Protein AF-A0A1A8WFG7-F1 (afdb_monomer_lite)

Secondary structure (DSSP, 8-state):
--HHHHHHHHTTTTTHHHHHHHHHHHTT----HHHHHHHHHHHTTS-TTHHHHHHHHHHHHHHHHHHTT---HHHHHHHHHHHHHHHHHHHHTSTT----HHHHHHHHHHHGGGSSS-TTTTTTT--PPPHHHHHHHHHHHHHHHHHHHHHH-S-TT-HHHHHHHHHHHHHHHHHTTTT-

Sequence (180 aa):
MNFAEAEKYYNVLNKFQIFKSEFDKYTRDTTTGYYSYLCNEVTTLLSDENKYYENTCLDVLHYLKYMIKFDSQDDKHESCMFLNFYLNNSLNEIRNNILNATKFYANIKTKCRRSFLDMNICEKEIKDIHPFVLYAIKTIFNLYYLLHKYKSIPILDDEKHCLYAYKFVSIYENSKNACK

Structure (mmCIF, N/CA/C/O backbone):
data_AF-A0A1A8WFG7-F1
#
_entry.id   AF-A0A1A8WFG7-F1
#
loop_
_atom_site.group_PDB
_atom_site.id
_atom_site.type_symbol
_atom_site.label_atom_id
_atom_site.label_alt_id
_atom_site.label_comp_id
_atom_site.label_asym_id
_atom_site.label_entity_id
_atom_site.label_seq_id
_atom_site.pdbx_PDB_ins_code
_atom_site.Cartn_x
_atom_site.Cartn_y
_atom_site.Cartn_z
_atom_site.occupancy
_atom_site.B_iso_or_equiv
_atom_site.auth_seq_id
_atom_site.auth_comp_id
_atom_site.auth_asym_id
_atom_site.auth_atom_id
_atom_site.pdbx_PDB_model_num
ATOM 1 N N . MET A 1 1 ? -7.592 -15.593 -12.661 1.00 58.53 1 MET A N 1
ATOM 2 C CA . MET A 1 1 ? -7.129 -14.196 -12.524 1.00 58.53 1 MET A CA 1
ATOM 3 C C . MET A 1 1 ? -8.341 -13.283 -12.639 1.00 58.53 1 MET A C 1
ATOM 5 O O . MET A 1 1 ? -9.121 -13.468 -13.563 1.00 58.53 1 MET A O 1
ATOM 9 N N . ASN A 1 2 ? -8.559 -12.372 -11.684 1.00 69.25 2 ASN A N 1
ATOM 10 C CA . ASN A 1 2 ? -9.672 -11.417 -11.741 1.00 69.25 2 ASN A CA 1
ATOM 11 C C . ASN A 1 2 ? -9.287 -10.239 -12.652 1.00 69.25 2 ASN A C 1
ATOM 13 O O . ASN A 1 2 ? -8.836 -9.196 -12.182 1.00 69.25 2 ASN A O 1
ATOM 17 N N . PHE A 1 3 ? -9.380 -10.449 -13.967 1.00 75.75 3 PHE A N 1
ATOM 18 C CA . PHE A 1 3 ? -8.910 -9.493 -14.976 1.00 75.75 3 PHE A CA 1
ATOM 19 C C . PHE A 1 3 ? -9.562 -8.111 -14.834 1.00 75.75 3 PHE A C 1
ATOM 21 O O . PHE A 1 3 ? -8.864 -7.107 -14.912 1.00 75.75 3 PHE A O 1
ATOM 28 N N . ALA A 1 4 ? -10.860 -8.057 -14.523 1.00 84.25 4 ALA A N 1
ATOM 29 C CA . ALA A 1 4 ? -11.598 -6.802 -14.373 1.00 84.25 4 ALA A CA 1
ATOM 30 C C . ALA A 1 4 ? -11.131 -5.95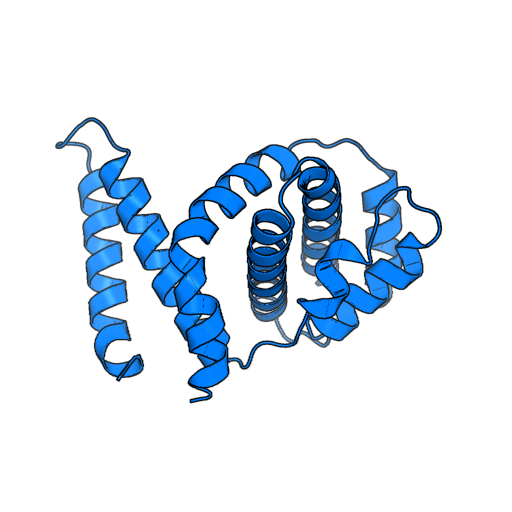6 -13.173 1.00 84.25 4 ALA A C 1
ATOM 32 O O . ALA A 1 4 ? -11.226 -4.731 -13.190 1.00 84.25 4 ALA A O 1
ATOM 33 N N . GLU A 1 5 ? -10.644 -6.591 -12.105 1.00 86.94 5 GLU A N 1
ATOM 34 C CA . GLU A 1 5 ? -10.063 -5.885 -10.960 1.00 86.94 5 GLU A CA 1
ATOM 35 C C . GLU A 1 5 ? -8.674 -5.339 -11.305 1.00 86.94 5 GLU A C 1
ATOM 37 O O . GLU A 1 5 ? -8.391 -4.177 -11.029 1.00 86.94 5 GLU A O 1
ATOM 42 N N . ALA A 1 6 ? -7.836 -6.148 -11.960 1.00 84.69 6 ALA A N 1
ATOM 43 C CA . ALA A 1 6 ? -6.494 -5.746 -12.370 1.00 84.69 6 ALA A CA 1
ATOM 44 C C . ALA A 1 6 ? -6.509 -4.597 -13.393 1.00 84.69 6 ALA A C 1
ATOM 46 O O . ALA A 1 6 ? -5.744 -3.643 -13.259 1.00 84.69 6 ALA A O 1
ATOM 47 N N . GLU A 1 7 ? -7.421 -4.647 -14.365 1.00 87.19 7 GLU A N 1
ATOM 48 C CA . GLU A 1 7 ? -7.567 -3.637 -15.418 1.00 87.19 7 GLU A CA 1
ATOM 49 C C . GLU A 1 7 ? -7.835 -2.233 -14.856 1.00 87.19 7 GLU A C 1
ATOM 51 O O . GLU A 1 7 ? -7.241 -1.259 -15.320 1.00 87.19 7 GLU A O 1
ATOM 56 N N . LYS A 1 8 ? -8.638 -2.124 -13.786 1.00 90.56 8 LYS A N 1
ATOM 57 C CA . LYS A 1 8 ? -8.872 -0.843 -13.097 1.00 90.56 8 LYS A CA 1
ATOM 58 C C . LYS A 1 8 ? -7.566 -0.205 -12.639 1.00 90.56 8 LYS A C 1
ATOM 60 O O . LYS A 1 8 ? -7.367 0.989 -12.831 1.00 90.56 8 LYS A O 1
ATOM 65 N N . TYR A 1 9 ? -6.669 -1.001 -12.063 1.00 90.94 9 TYR A N 1
ATOM 66 C CA . TYR A 1 9 ? -5.367 -0.519 -11.617 1.00 90.94 9 TYR A CA 1
ATOM 67 C C . TYR A 1 9 ? -4.434 -0.210 -12.785 1.00 90.94 9 TYR A C 1
ATOM 69 O O . TYR A 1 9 ? -3.722 0.790 -12.742 1.00 90.94 9 TYR A O 1
ATOM 77 N N . TYR A 1 10 ? -4.439 -1.023 -13.841 1.00 89.44 10 TYR A N 1
ATOM 78 C CA . TYR A 1 10 ? -3.551 -0.829 -14.991 1.00 89.44 10 TYR A CA 1
ATOM 79 C C . TYR A 1 10 ? -3.732 0.537 -15.660 1.00 89.44 10 TYR A C 1
ATOM 81 O O . TYR A 1 10 ? -2.741 1.147 -16.057 1.00 89.44 10 TYR A O 1
ATOM 89 N N . ASN A 1 11 ? -4.959 1.060 -15.678 1.00 88.50 11 ASN A N 1
ATOM 90 C CA . ASN A 1 11 ? -5.270 2.373 -16.245 1.00 88.50 11 ASN A CA 1
ATOM 91 C C . ASN A 1 11 ? -4.680 3.558 -15.460 1.00 88.50 11 ASN A C 1
ATOM 93 O O . ASN A 1 11 ? -4.534 4.641 -16.021 1.00 88.50 11 ASN A O 1
ATOM 97 N N . VAL A 1 12 ? -4.325 3.362 -14.186 1.00 90.75 12 VAL A N 1
ATOM 98 C CA . VAL A 1 12 ? -3.840 4.430 -13.288 1.00 90.75 12 VAL A CA 1
ATOM 99 C C . VAL A 1 12 ? -2.410 4.196 -12.784 1.00 90.75 12 VAL A C 1
AT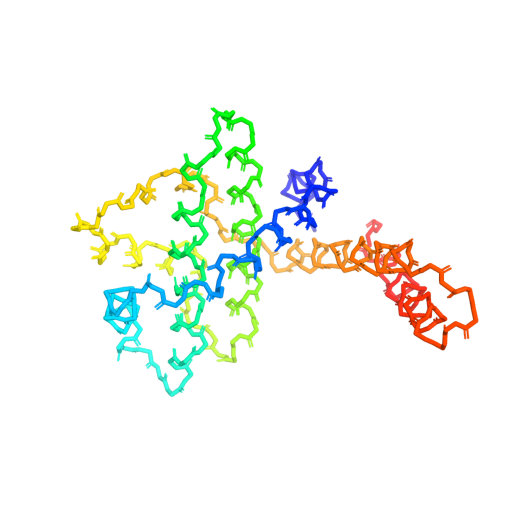OM 101 O O . VAL A 1 12 ? -1.794 5.078 -12.184 1.00 90.75 12 VAL A O 1
ATOM 104 N N . LEU A 1 13 ? -1.843 3.012 -13.038 1.00 89.38 13 LEU A N 1
ATOM 105 C CA . LEU A 1 13 ? -0.536 2.582 -12.529 1.00 89.38 13 LEU A CA 1
ATOM 106 C C . LEU A 1 13 ? 0.625 3.492 -12.948 1.00 89.38 13 LEU A C 1
ATOM 108 O O . LEU A 1 13 ? 1.592 3.643 -12.200 1.00 89.38 13 LEU A O 1
ATOM 112 N N . ASN A 1 14 ? 0.542 4.121 -14.120 1.00 85.25 14 ASN A N 1
ATOM 113 C CA . ASN A 1 14 ? 1.543 5.083 -14.583 1.00 85.25 14 ASN A CA 1
ATOM 114 C C . ASN A 1 14 ? 1.648 6.311 -13.657 1.00 85.25 14 ASN A C 1
ATOM 116 O O . ASN A 1 14 ? 2.731 6.883 -13.529 1.00 85.25 14 ASN A O 1
ATOM 120 N N . LYS A 1 15 ? 0.556 6.694 -12.982 1.00 88.62 15 LYS A N 1
ATOM 121 C CA . LYS A 1 15 ? 0.507 7.821 -12.038 1.00 88.62 15 LYS A CA 1
ATOM 122 C C . LYS A 1 15 ? 0.949 7.443 -10.625 1.00 88.62 15 LYS A C 1
ATOM 124 O O . LYS A 1 15 ? 1.354 8.315 -9.861 1.00 88.62 15 LYS A O 1
ATOM 129 N N . PHE A 1 16 ? 0.969 6.155 -10.277 1.00 90.88 16 PHE A N 1
ATOM 130 C CA . PHE A 1 16 ? 1.327 5.704 -8.925 1.00 90.88 16 PHE A CA 1
ATOM 131 C C . PHE A 1 16 ? 2.730 6.143 -8.495 1.00 90.88 16 PHE A C 1
ATOM 133 O O . PHE A 1 16 ? 2.947 6.394 -7.316 1.00 90.88 16 PHE A O 1
ATOM 140 N N . GLN A 1 17 ? 3.685 6.287 -9.421 1.00 86.50 17 GLN A N 1
ATOM 141 C CA . GLN A 1 17 ? 5.014 6.815 -9.082 1.00 86.50 17 GLN A CA 1
ATOM 142 C C . GLN A 1 17 ? 4.968 8.280 -8.631 1.00 86.50 17 GLN A C 1
ATOM 144 O O . GLN A 1 17 ? 5.703 8.660 -7.721 1.00 86.50 17 GLN A O 1
ATOM 149 N N . ILE A 1 18 ? 4.086 9.086 -9.229 1.00 86.06 18 ILE A N 1
ATOM 150 C CA . ILE A 1 18 ? 3.874 10.487 -8.847 1.00 86.06 18 ILE A CA 1
ATOM 151 C C . ILE A 1 18 ? 3.275 10.525 -7.441 1.00 86.06 18 ILE A C 1
ATOM 153 O O . ILE A 1 18 ? 3.842 11.153 -6.549 1.00 86.06 18 ILE A O 1
ATOM 157 N N . PHE A 1 19 ? 2.202 9.763 -7.210 1.00 88.00 19 PHE A N 1
ATOM 158 C CA . PHE A 1 19 ? 1.565 9.670 -5.895 1.00 88.00 19 PHE A CA 1
ATOM 159 C C . PHE A 1 19 ? 2.517 9.151 -4.815 1.00 88.00 19 PHE A C 1
ATOM 161 O O . PHE A 1 19 ? 2.547 9.705 -3.719 1.00 88.00 19 PHE A O 1
ATOM 168 N N . LYS A 1 20 ? 3.352 8.154 -5.133 1.00 87.00 20 LYS A N 1
ATOM 169 C CA . LYS A 1 20 ? 4.387 7.642 -4.229 1.00 87.00 20 LYS A CA 1
ATOM 170 C C . LYS A 1 20 ? 5.441 8.702 -3.909 1.00 87.00 20 LYS A C 1
ATOM 172 O O . LYS A 1 20 ? 5.831 8.845 -2.756 1.00 87.00 20 LYS A O 1
ATOM 177 N N . SER A 1 21 ? 5.912 9.442 -4.914 1.00 83.12 21 SER A N 1
ATOM 178 C CA . SER A 1 21 ? 6.909 10.495 -4.706 1.00 83.12 21 SER A CA 1
ATOM 179 C C . SER A 1 21 ? 6.370 11.629 -3.843 1.00 83.12 21 SER A C 1
ATOM 181 O O . SER A 1 21 ? 7.131 12.208 -3.070 1.00 83.12 21 SER A O 1
ATOM 183 N N . GLU A 1 22 ? 5.099 11.982 -4.002 1.00 79.56 22 GLU A N 1
ATOM 184 C CA . GLU A 1 22 ? 4.457 12.979 -3.155 1.00 79.56 22 GLU A CA 1
ATOM 185 C C . GLU A 1 22 ? 4.281 12.433 -1.741 1.00 79.56 22 GLU A C 1
ATOM 187 O O . GLU A 1 22 ? 4.744 13.056 -0.790 1.00 79.56 22 GLU A O 1
ATOM 192 N N . PHE A 1 23 ? 3.746 11.222 -1.600 1.00 80.62 23 PHE A N 1
ATOM 193 C CA . PHE A 1 23 ? 3.607 10.540 -0.317 1.00 80.62 23 PHE A CA 1
ATOM 194 C C . PHE A 1 23 ? 4.915 10.490 0.491 1.00 80.62 23 PHE A C 1
ATOM 196 O O . PHE A 1 23 ? 4.931 10.904 1.650 1.00 80.62 23 PHE A O 1
ATOM 203 N N . ASP A 1 24 ? 6.026 10.085 -0.134 1.00 81.19 24 ASP A N 1
ATOM 204 C CA . ASP A 1 24 ? 7.352 9.990 0.498 1.00 81.19 24 ASP A CA 1
ATOM 205 C C . ASP A 1 24 ? 7.878 11.341 1.036 1.00 81.19 24 ASP A C 1
ATOM 207 O O . ASP A 1 24 ? 8.772 11.363 1.888 1.00 81.19 24 ASP A O 1
ATOM 211 N N . LYS A 1 25 ? 7.378 12.479 0.527 1.00 75.75 25 LYS A N 1
ATOM 212 C CA . LYS A 1 25 ? 7.718 13.811 1.057 1.00 75.75 25 LYS A CA 1
ATOM 213 C C . LYS A 1 25 ? 6.976 14.093 2.364 1.00 75.75 25 LYS A C 1
ATOM 215 O O . LYS A 1 25 ? 7.556 14.713 3.251 1.00 75.75 25 LYS A O 1
ATOM 220 N N . TYR A 1 26 ? 5.727 13.638 2.489 1.00 66.69 26 TYR A N 1
ATOM 221 C CA . TYR A 1 26 ? 4.854 13.934 3.632 1.00 66.69 26 TYR A CA 1
ATOM 222 C C . TYR A 1 26 ? 5.014 12.964 4.798 1.00 66.69 26 TYR A C 1
ATOM 224 O O . TYR A 1 26 ? 4.847 13.380 5.939 1.00 66.69 26 TYR A O 1
ATOM 232 N N . THR A 1 27 ? 5.417 11.716 4.555 1.00 61.88 27 THR A N 1
ATOM 233 C CA . THR A 1 27 ? 5.758 10.764 5.633 1.00 61.88 27 THR A CA 1
ATOM 234 C C . THR A 1 27 ? 6.941 11.221 6.493 1.00 61.88 27 THR A C 1
ATOM 236 O O . THR A 1 27 ? 7.150 10.704 7.587 1.00 61.88 27 THR A O 1
ATOM 239 N N . ARG A 1 28 ? 7.709 12.217 6.029 1.00 55.12 28 ARG A N 1
ATOM 240 C CA . ARG A 1 28 ? 8.828 12.830 6.763 1.00 55.12 28 ARG A CA 1
ATOM 241 C C . ARG A 1 28 ? 8.421 14.004 7.649 1.00 55.12 28 ARG A C 1
ATOM 243 O O . ARG A 1 28 ? 9.248 14.464 8.434 1.00 55.12 28 ARG A O 1
ATOM 250 N N . ASP A 1 29 ? 7.193 14.502 7.525 1.00 56.62 29 ASP A N 1
ATOM 251 C CA . ASP A 1 29 ? 6.683 15.562 8.388 1.00 56.62 29 ASP A CA 1
ATOM 252 C C . ASP A 1 29 ? 6.225 14.921 9.705 1.00 56.62 29 ASP A C 1
ATOM 254 O O . ASP A 1 29 ? 5.090 14.480 9.856 1.00 56.62 29 ASP A O 1
ATOM 258 N N . THR A 1 30 ? 7.152 14.822 10.660 1.00 50.44 30 THR A N 1
ATOM 259 C CA . THR A 1 30 ? 7.000 14.204 11.993 1.00 50.44 30 THR A CA 1
ATOM 260 C C . THR A 1 30 ? 5.988 14.911 12.903 1.00 50.44 30 THR A C 1
ATOM 262 O O . THR A 1 30 ? 5.895 14.636 14.103 1.00 50.44 30 THR A O 1
ATOM 265 N N . THR A 1 31 ? 5.189 15.821 12.356 1.00 53.75 31 THR A N 1
ATOM 266 C CA . THR A 1 31 ? 4.122 16.502 13.067 1.00 53.75 31 THR A CA 1
ATOM 267 C C . THR A 1 31 ? 2.894 15.604 13.164 1.00 53.75 31 THR A C 1
ATOM 269 O O . THR A 1 31 ? 1.962 15.687 12.366 1.00 53.75 31 THR A O 1
ATOM 272 N N . THR A 1 32 ? 2.863 14.763 14.201 1.00 62.91 32 THR A N 1
ATOM 273 C CA . THR A 1 32 ? 1.825 14.824 15.249 1.00 62.91 32 THR A CA 1
ATOM 274 C C . THR A 1 32 ? 1.921 13.607 16.170 1.00 62.91 32 THR A C 1
ATOM 276 O O . THR A 1 32 ? 1.508 12.508 15.813 1.00 62.91 32 THR A O 1
ATOM 279 N N . GLY A 1 33 ? 2.336 13.811 17.427 1.00 76.94 33 GLY A N 1
ATOM 280 C CA . GLY A 1 33 ? 2.190 12.783 18.472 1.00 76.94 33 GLY A CA 1
ATOM 281 C C . GLY A 1 33 ? 0.747 12.264 18.611 1.00 76.94 33 GLY A C 1
ATOM 282 O O . GLY A 1 33 ? 0.530 11.157 19.089 1.00 76.94 33 GLY A O 1
ATOM 283 N N . TYR A 1 34 ? -0.235 13.024 18.114 1.00 83.88 34 TYR A N 1
ATOM 284 C CA . TYR A 1 34 ? -1.622 12.594 17.971 1.00 83.88 34 TYR A CA 1
ATOM 285 C C . TYR A 1 34 ? -1.815 11.416 16.999 1.00 83.88 34 TYR A C 1
ATOM 287 O O . TYR A 1 34 ? -2.543 10.488 17.339 1.00 83.88 34 TYR A O 1
ATOM 295 N N . TYR A 1 35 ? -1.175 11.403 15.823 1.00 87.38 35 TYR A N 1
ATOM 296 C CA . TYR A 1 35 ? -1.282 10.262 14.902 1.00 87.38 35 TYR A CA 1
ATOM 297 C C . TYR A 1 35 ? -0.610 9.020 15.477 1.00 87.38 35 TYR A C 1
ATOM 299 O O . TYR A 1 35 ? -1.189 7.943 15.401 1.00 87.38 35 TYR A O 1
ATOM 307 N N . SER A 1 36 ? 0.543 9.165 16.137 1.00 87.38 36 SER A N 1
ATOM 308 C CA . SER A 1 36 ? 1.176 8.053 16.860 1.00 87.38 36 SER A CA 1
ATOM 309 C C . SER A 1 36 ? 0.274 7.508 17.965 1.00 87.38 36 SER A C 1
ATOM 311 O O . SER A 1 36 ? 0.084 6.300 18.057 1.00 87.38 36 SER A O 1
ATOM 313 N N . TYR A 1 37 ? -0.347 8.385 18.759 1.00 87.56 37 TYR A N 1
ATOM 314 C CA . TYR A 1 37 ? -1.322 7.985 19.776 1.00 87.56 37 TYR A CA 1
ATOM 315 C C . TYR A 1 37 ? -2.497 7.203 19.167 1.00 87.56 37 TYR A C 1
ATOM 317 O O . TYR A 1 37 ? -2.824 6.114 19.633 1.00 87.56 37 TYR A O 1
ATOM 325 N N . LEU A 1 38 ? -3.104 7.728 18.096 1.00 88.69 38 LEU A N 1
ATOM 326 C CA . LEU A 1 38 ? -4.212 7.068 17.404 1.00 88.69 38 LEU A CA 1
ATOM 327 C C . LEU A 1 38 ? -3.806 5.712 16.833 1.00 88.69 38 LEU A C 1
ATOM 329 O O . LEU A 1 38 ? -4.546 4.742 16.974 1.00 88.69 38 LEU A O 1
ATOM 333 N N . CYS A 1 39 ? -2.646 5.636 16.184 1.00 90.31 39 CYS A N 1
ATOM 334 C CA . CYS A 1 39 ? -2.173 4.396 15.593 1.00 90.31 39 CYS A CA 1
ATOM 335 C C . CYS A 1 39 ? -1.855 3.356 16.657 1.00 90.31 39 CYS A C 1
ATOM 337 O O . CYS A 1 39 ? -2.275 2.217 16.495 1.00 90.31 39 CYS A O 1
ATOM 339 N N . ASN A 1 40 ? -1.266 3.756 17.784 1.00 89.25 40 ASN A N 1
ATOM 340 C CA . ASN A 1 40 ? -1.104 2.869 18.927 1.00 89.25 40 ASN A CA 1
ATOM 341 C C . ASN A 1 40 ? -2.463 2.321 19.395 1.00 89.25 40 ASN A C 1
ATOM 343 O O . ASN A 1 40 ? -2.610 1.111 19.526 1.00 89.25 40 ASN A O 1
ATOM 347 N N . GLU A 1 41 ? -3.505 3.151 19.537 1.00 88.75 41 GLU A N 1
ATOM 348 C CA . GLU A 1 41 ? -4.848 2.658 19.896 1.00 88.75 41 GLU A CA 1
ATOM 349 C C . GLU A 1 41 ? -5.460 1.698 18.859 1.00 88.75 41 GLU A C 1
ATOM 351 O O . GLU A 1 41 ? -6.251 0.821 19.220 1.00 88.75 41 GLU A O 1
ATOM 356 N N . VAL A 1 42 ? -5.153 1.879 17.571 1.00 88.06 42 VAL A N 1
ATOM 357 C CA . VAL A 1 42 ? -5.601 0.981 16.491 1.00 88.06 42 VAL A CA 1
ATOM 358 C C . VAL A 1 42 ? -4.898 -0.372 16.587 1.00 88.06 42 VAL A C 1
ATOM 360 O O . VAL A 1 42 ? -5.510 -1.402 16.295 1.00 88.06 42 VAL A O 1
ATOM 363 N N . THR A 1 43 ? -3.631 -0.380 16.998 1.00 87.75 43 THR A N 1
ATOM 364 C CA . THR A 1 43 ? -2.754 -1.551 16.937 1.00 87.75 43 THR A CA 1
ATOM 365 C C . THR A 1 43 ? -2.480 -2.200 18.292 1.00 87.75 43 THR A C 1
ATOM 367 O O . THR A 1 43 ? -1.892 -3.273 18.325 1.00 87.75 43 THR A O 1
ATOM 370 N N . THR A 1 44 ? -2.970 -1.632 19.402 1.00 82.75 44 THR A N 1
ATOM 371 C CA . THR A 1 44 ? -2.736 -2.099 20.788 1.00 82.75 44 THR A CA 1
ATOM 372 C C . THR A 1 44 ? -3.051 -3.588 20.995 1.00 82.75 44 THR A C 1
ATOM 374 O O . THR A 1 44 ? -2.427 -4.243 21.823 1.00 82.75 44 THR A O 1
ATOM 377 N N . LEU A 1 45 ? -4.033 -4.133 20.268 1.00 72.69 45 LEU A N 1
ATOM 378 C CA . LEU A 1 45 ? -4.463 -5.535 20.383 1.00 72.69 45 LEU A CA 1
ATOM 379 C C . LEU A 1 45 ? -3.755 -6.481 19.397 1.00 72.69 45 LEU A C 1
ATOM 381 O O . LEU A 1 45 ? -4.076 -7.667 19.350 1.00 72.69 45 LEU A O 1
ATOM 385 N N . LEU A 1 46 ? -2.839 -5.961 18.581 1.00 78.00 46 LEU A N 1
ATOM 386 C CA . LEU A 1 46 ? -2.042 -6.733 17.633 1.00 78.00 46 LEU A CA 1
ATOM 387 C C . LEU A 1 46 ? -0.731 -7.155 18.317 1.00 78.00 46 LEU A C 1
ATOM 389 O O . LEU A 1 46 ? -0.200 -6.429 19.154 1.00 78.00 46 LEU A O 1
ATOM 393 N N . SER A 1 47 ? -0.242 -8.358 18.000 1.00 64.25 47 SER A N 1
ATOM 394 C CA . SER A 1 47 ? 0.971 -8.967 18.578 1.00 64.25 47 SER A CA 1
ATOM 395 C C . SER A 1 47 ? 2.252 -8.155 18.305 1.00 64.25 47 SER A C 1
ATOM 397 O O . SER A 1 47 ? 2.195 -7.105 17.675 1.00 64.25 47 SER A O 1
ATOM 399 N N . ASP A 1 48 ? 3.426 -8.658 18.716 1.00 59.75 48 ASP A N 1
ATOM 400 C CA . ASP A 1 48 ? 4.762 -8.013 18.627 1.00 59.75 48 ASP A CA 1
ATOM 401 C C . ASP A 1 48 ? 5.143 -7.374 17.267 1.00 59.75 48 ASP A C 1
ATOM 403 O O . ASP A 1 48 ? 6.041 -6.536 17.194 1.00 59.75 48 ASP A O 1
ATOM 407 N N . GLU A 1 49 ? 4.431 -7.687 16.184 1.00 62.03 49 GLU A N 1
ATOM 408 C CA . GLU A 1 49 ? 4.502 -6.999 14.883 1.00 62.03 49 GLU A CA 1
ATOM 409 C C . GLU A 1 49 ? 3.796 -5.630 14.856 1.00 62.03 49 GLU A C 1
ATOM 411 O O . GLU A 1 49 ? 3.652 -5.011 13.798 1.00 62.03 49 GLU A O 1
ATOM 416 N N . ASN A 1 50 ? 3.393 -5.136 16.027 1.00 69.31 50 ASN A N 1
ATOM 417 C CA . ASN A 1 50 ? 2.719 -3.866 16.262 1.00 69.31 50 ASN A CA 1
ATOM 418 C C . ASN A 1 50 ? 3.356 -2.711 15.470 1.00 69.31 50 ASN A C 1
ATOM 420 O O . ASN A 1 50 ? 2.647 -1.931 14.845 1.00 69.31 50 ASN A O 1
ATOM 424 N N . LYS A 1 51 ? 4.691 -2.671 15.364 1.00 83.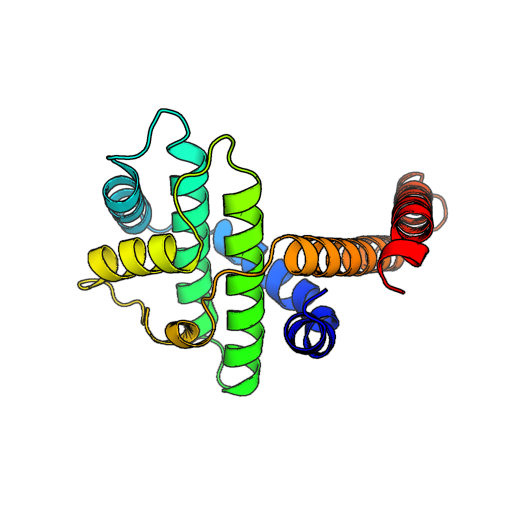19 51 LYS A N 1
ATOM 425 C CA . LYS A 1 51 ? 5.400 -1.592 14.661 1.00 83.19 51 LYS A CA 1
ATOM 426 C C . LYS A 1 51 ? 5.101 -1.519 13.156 1.00 83.19 51 LYS A C 1
ATOM 428 O O . LYS A 1 51 ? 5.063 -0.422 12.608 1.00 83.19 51 LYS A O 1
ATOM 433 N N . TYR A 1 52 ? 4.882 -2.645 12.470 1.00 87.44 52 TYR A N 1
ATOM 434 C CA . TYR A 1 52 ? 4.539 -2.619 11.039 1.00 87.44 52 TYR A CA 1
ATOM 435 C C . TYR A 1 52 ? 3.121 -2.102 10.814 1.00 87.44 52 TYR A C 1
ATOM 437 O O . TYR A 1 52 ? 2.903 -1.269 9.931 1.00 87.44 52 TYR A O 1
ATOM 445 N N . TYR A 1 53 ? 2.171 -2.547 11.638 1.00 89.62 53 TYR A N 1
ATOM 446 C CA . TYR A 1 53 ? 0.815 -2.006 11.611 1.00 89.62 53 TYR A CA 1
ATOM 447 C C . TYR A 1 53 ? 0.804 -0.527 11.998 1.00 89.62 53 TYR A C 1
ATOM 449 O O . TYR A 1 53 ? 0.147 0.267 11.334 1.00 89.62 53 TYR A O 1
ATOM 457 N N . GLU A 1 54 ? 1.554 -0.135 13.026 1.00 89.50 54 GLU A N 1
ATOM 458 C CA . GLU A 1 54 ? 1.646 1.250 13.486 1.00 89.50 54 GLU A CA 1
ATOM 459 C C . GLU A 1 54 ? 2.192 2.151 12.375 1.00 89.50 54 GLU A C 1
ATOM 461 O O . GLU A 1 54 ? 1.558 3.148 12.038 1.00 89.50 54 GLU A O 1
ATOM 466 N N . ASN A 1 55 ? 3.292 1.752 11.726 1.00 89.06 55 ASN A N 1
ATOM 467 C CA . ASN A 1 55 ? 3.843 2.470 10.576 1.00 89.06 55 ASN A CA 1
ATOM 468 C C . ASN A 1 55 ? 2.830 2.557 9.430 1.00 89.06 55 ASN A C 1
ATOM 470 O O . ASN A 1 55 ? 2.590 3.642 8.914 1.00 89.06 55 ASN A O 1
ATOM 474 N N . THR A 1 56 ? 2.169 1.446 9.088 1.00 91.94 56 THR A N 1
ATOM 475 C CA . THR A 1 56 ? 1.147 1.426 8.028 1.00 91.94 56 THR A CA 1
ATOM 476 C C . THR A 1 56 ? -0.024 2.359 8.362 1.00 91.94 56 THR A C 1
ATOM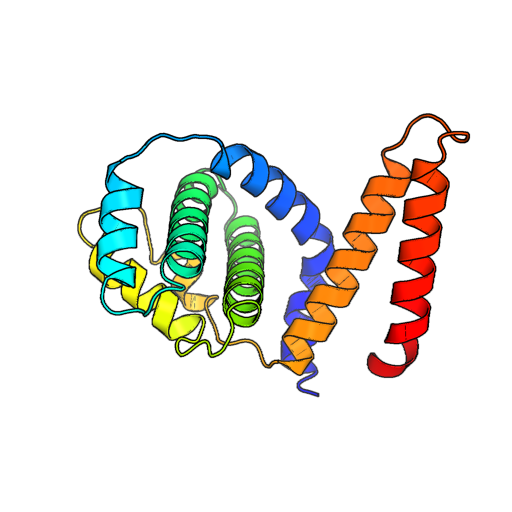 478 O O . THR A 1 56 ? -0.547 3.043 7.485 1.00 91.94 56 THR A O 1
ATOM 481 N N . CYS A 1 57 ? -0.437 2.427 9.629 1.00 92.62 57 CYS A N 1
ATOM 482 C CA . CYS A 1 57 ? -1.458 3.365 10.086 1.00 92.62 57 CYS A CA 1
ATOM 483 C C . CYS A 1 57 ? -0.989 4.821 9.956 1.00 92.62 57 CYS A C 1
ATOM 485 O O . CYS A 1 57 ? -1.724 5.648 9.414 1.00 92.62 57 CYS A O 1
ATOM 487 N N . LEU A 1 58 ? 0.232 5.136 10.399 1.00 90.50 58 LEU A N 1
ATOM 488 C CA . LEU A 1 58 ? 0.811 6.479 10.287 1.00 90.50 58 LEU A CA 1
ATOM 489 C C . LEU A 1 58 ? 0.889 6.927 8.828 1.00 90.50 58 LEU A C 1
ATOM 491 O O . LEU A 1 58 ? 0.530 8.057 8.497 1.00 90.50 58 LEU A O 1
ATOM 495 N N . ASP A 1 59 ? 1.306 6.015 7.961 1.00 90.31 59 ASP A N 1
ATOM 496 C CA . ASP A 1 59 ? 1.385 6.193 6.520 1.00 90.31 59 ASP A CA 1
ATOM 497 C C . ASP A 1 59 ? 0.013 6.533 5.920 1.00 90.31 59 ASP A C 1
ATOM 499 O O . ASP A 1 59 ? -0.122 7.526 5.200 1.00 90.31 59 ASP A O 1
ATOM 503 N N . VAL A 1 60 ? -1.045 5.810 6.302 1.00 91.75 60 VAL A N 1
ATOM 504 C CA . VAL A 1 60 ? -2.422 6.141 5.901 1.00 91.75 60 VAL A CA 1
ATOM 505 C C . VAL A 1 60 ? -2.816 7.549 6.361 1.00 91.75 60 VAL A C 1
ATOM 507 O O . VAL A 1 60 ? -3.312 8.337 5.555 1.00 91.75 60 VAL A O 1
ATOM 510 N N . LEU A 1 61 ? -2.593 7.900 7.632 1.00 90.38 61 LEU A N 1
ATOM 511 C CA . LEU A 1 61 ? -3.007 9.200 8.178 1.00 90.38 61 LEU A CA 1
ATOM 512 C C . LEU A 1 61 ? -2.277 10.374 7.514 1.00 90.38 61 LEU A C 1
ATOM 514 O O . LEU A 1 61 ? -2.912 11.369 7.151 1.00 90.38 61 LEU A O 1
ATOM 518 N N . HIS A 1 62 ? -0.966 10.256 7.296 1.00 87.81 62 HIS A N 1
ATOM 519 C CA . HIS A 1 62 ? -0.191 11.273 6.585 1.00 87.81 62 HIS A CA 1
ATOM 520 C C . HIS A 1 62 ? -0.624 11.411 5.126 1.00 87.81 62 HIS A C 1
ATOM 522 O O . HIS A 1 62 ? -0.732 12.534 4.627 1.00 87.81 62 HIS A O 1
ATOM 528 N N . TYR A 1 63 ? -0.920 10.299 4.449 1.00 88.56 63 TYR A N 1
ATOM 529 C CA . TYR A 1 63 ? -1.395 10.353 3.071 1.00 88.56 63 TYR A CA 1
ATOM 530 C C . TYR A 1 63 ? -2.751 11.056 2.966 1.00 88.56 63 TYR A C 1
ATOM 532 O O . TYR A 1 63 ? -2.913 11.965 2.153 1.00 88.56 63 TYR A O 1
ATOM 540 N N . LEU A 1 64 ? -3.700 10.720 3.845 1.00 88.12 64 LEU A N 1
ATOM 541 C CA . LEU A 1 64 ? -5.011 11.374 3.879 1.00 88.12 64 LEU A CA 1
ATOM 542 C C . LEU A 1 64 ? -4.900 12.878 4.170 1.00 88.12 64 LEU A C 1
ATOM 544 O O . LEU A 1 64 ? -5.596 13.672 3.540 1.00 88.12 64 LEU A O 1
ATOM 548 N N . LYS A 1 65 ? -3.988 13.287 5.065 1.00 84.81 65 LYS A N 1
ATOM 549 C CA . LYS A 1 65 ? -3.690 14.706 5.333 1.00 84.81 65 LYS A CA 1
ATOM 550 C C . LYS A 1 65 ? -3.221 15.433 4.072 1.00 84.81 65 LYS A C 1
ATOM 552 O O . LYS A 1 65 ? -3.635 16.564 3.824 1.00 84.81 65 LYS A O 1
ATOM 557 N N . TYR A 1 66 ? -2.357 14.800 3.279 1.00 80.50 66 TYR A N 1
ATOM 558 C CA . TYR A 1 66 ? -1.845 15.378 2.037 1.00 80.50 66 TYR A CA 1
ATOM 559 C C . TYR A 1 66 ? -2.937 15.538 0.978 1.00 80.50 66 TYR A C 1
ATOM 561 O O . TYR A 1 66 ? -3.021 16.582 0.332 1.00 80.50 66 TYR A O 1
ATOM 569 N N . MET A 1 67 ? -3.797 14.534 0.829 1.00 81.06 67 MET A N 1
ATOM 570 C CA . MET A 1 67 ? -4.811 14.512 -0.223 1.00 81.06 67 MET A CA 1
ATOM 571 C C . MET A 1 67 ? -5.838 15.644 -0.151 1.00 81.06 67 MET A C 1
ATOM 573 O O . MET A 1 67 ? -6.500 15.919 -1.150 1.00 81.06 67 MET A O 1
ATOM 577 N N . ILE A 1 68 ? -5.954 16.327 0.992 1.00 74.12 68 ILE A N 1
ATOM 578 C CA . ILE A 1 68 ? -6.765 17.546 1.133 1.00 74.12 68 ILE A CA 1
ATOM 579 C C . ILE A 1 68 ? -6.346 18.614 0.104 1.00 74.12 68 ILE A C 1
ATOM 581 O O . ILE A 1 68 ? -7.166 19.440 -0.279 1.00 74.12 68 ILE A O 1
ATOM 585 N N . LYS A 1 69 ? -5.094 18.581 -0.379 1.00 74.88 69 LYS A N 1
ATOM 586 C CA . LYS A 1 69 ? -4.561 19.511 -1.387 1.00 74.88 69 LYS A CA 1
ATOM 587 C C . LYS A 1 69 ? -4.990 19.212 -2.824 1.00 74.88 69 LYS A C 1
ATOM 589 O O . LYS A 1 69 ? -4.729 20.034 -3.694 1.00 74.88 69 LYS A O 1
ATOM 594 N N . PHE A 1 70 ? -5.564 18.042 -3.102 1.00 77.56 70 PHE A N 1
ATOM 595 C CA . PHE A 1 70 ? -6.072 17.763 -4.441 1.00 77.56 70 PHE A CA 1
ATOM 596 C C . PHE A 1 70 ? -7.393 18.507 -4.641 1.00 77.56 70 PHE A C 1
ATOM 598 O O . PHE A 1 70 ? -8.333 18.342 -3.864 1.00 77.56 70 PHE A O 1
ATOM 605 N N . ASP A 1 71 ? -7.478 19.301 -5.703 1.00 74.00 71 ASP A N 1
ATOM 606 C CA . ASP A 1 71 ? -8.714 20.003 -6.061 1.00 74.00 71 ASP A CA 1
ATOM 607 C C . ASP A 1 71 ? -9.605 19.133 -6.961 1.00 74.00 71 ASP A C 1
ATOM 609 O O . ASP A 1 71 ? -10.827 19.116 -6.813 1.00 74.00 71 ASP A O 1
ATOM 613 N N . SER A 1 72 ? -8.988 18.345 -7.849 1.00 83.88 72 SER A N 1
ATOM 614 C CA . SER A 1 72 ? -9.671 17.444 -8.781 1.00 83.88 72 SER A CA 1
ATOM 615 C C . SER A 1 72 ? -10.213 16.191 -8.089 1.00 83.88 72 SER A C 1
ATOM 617 O O . SER A 1 72 ? -9.525 15.537 -7.301 1.00 83.88 72 SER A O 1
ATOM 619 N N . GLN A 1 73 ? -11.449 15.821 -8.430 1.00 80.69 73 GLN A N 1
ATOM 620 C CA . GLN A 1 73 ? -12.057 14.570 -7.978 1.00 80.69 73 GLN A CA 1
ATOM 621 C C . GLN A 1 73 ? -11.388 13.340 -8.611 1.00 80.69 73 GLN A C 1
ATOM 623 O O . GLN A 1 73 ? -11.296 12.303 -7.953 1.00 80.69 73 GLN A O 1
ATOM 628 N N . ASP A 1 74 ? -10.882 13.465 -9.840 1.00 83.44 74 ASP A N 1
ATOM 629 C CA . ASP A 1 74 ? -10.178 12.381 -10.532 1.00 83.44 74 ASP A CA 1
ATOM 630 C C . ASP A 1 74 ? -8.821 12.118 -9.873 1.00 83.44 74 ASP A C 1
ATOM 632 O O . ASP A 1 74 ? -8.504 10.973 -9.554 1.00 83.44 74 ASP A O 1
ATOM 636 N N . ASP A 1 75 ? -8.072 13.177 -9.547 1.00 85.19 75 ASP A N 1
ATOM 637 C CA . ASP A 1 75 ? -6.792 13.039 -8.842 1.00 85.19 75 ASP A CA 1
ATOM 638 C C . ASP A 1 75 ? -6.997 12.421 -7.454 1.00 85.19 75 ASP A C 1
ATOM 640 O O . ASP A 1 75 ? -6.216 11.568 -7.035 1.00 85.19 75 ASP A O 1
ATOM 644 N N . LYS A 1 76 ? -8.083 12.784 -6.750 1.00 89.00 76 LYS A N 1
ATOM 645 C CA . LYS A 1 76 ? -8.468 12.138 -5.482 1.00 89.00 76 LYS A CA 1
ATOM 646 C C . LYS A 1 76 ? -8.769 10.659 -5.666 1.00 89.00 76 LYS A C 1
ATOM 648 O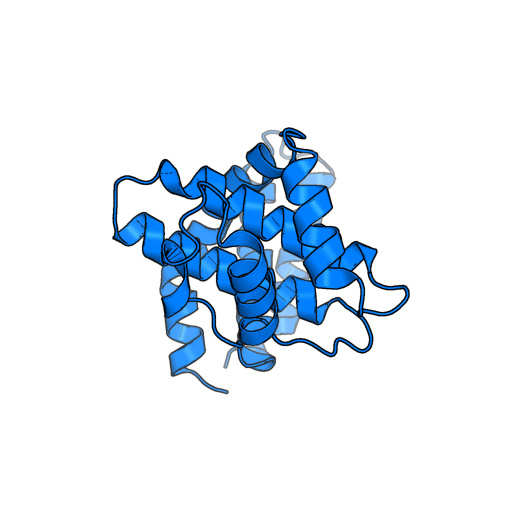 O . LYS A 1 76 ? -8.281 9.852 -4.882 1.00 89.00 76 LYS A O 1
ATOM 653 N N . HIS A 1 77 ? -9.567 10.303 -6.670 1.00 92.06 77 HIS A N 1
ATOM 654 C CA . HIS A 1 77 ? -9.929 8.915 -6.939 1.00 92.06 77 HIS A CA 1
ATOM 655 C C . HIS A 1 77 ? -8.686 8.059 -7.219 1.00 92.06 77 HIS A C 1
ATOM 657 O O . HIS A 1 77 ? -8.467 7.048 -6.551 1.00 92.06 77 HIS A O 1
ATOM 663 N N . GLU A 1 78 ? -7.819 8.492 -8.132 1.00 92.75 78 GLU A N 1
ATOM 664 C CA . GLU A 1 78 ? -6.606 7.755 -8.501 1.00 92.75 78 GLU A CA 1
ATOM 665 C C . GLU A 1 78 ? -5.581 7.693 -7.353 1.00 92.75 78 GLU A C 1
ATOM 667 O O . GLU A 1 78 ? -4.946 6.659 -7.129 1.00 92.75 78 GLU A O 1
ATOM 672 N N . SER A 1 79 ? -5.463 8.772 -6.576 1.00 92.00 79 SER A N 1
ATOM 673 C CA . SER A 1 79 ? -4.675 8.833 -5.339 1.00 92.00 79 SER A CA 1
ATOM 674 C C . SER A 1 79 ? -5.200 7.839 -4.291 1.00 92.00 79 SER A C 1
ATOM 676 O O . SER A 1 79 ? -4.444 7.059 -3.709 1.00 92.00 79 SER A O 1
ATOM 678 N N . CYS A 1 80 ? -6.520 7.745 -4.119 1.00 94.00 80 CYS A N 1
ATOM 679 C CA . CYS A 1 80 ? -7.141 6.741 -3.259 1.00 94.00 80 CYS A CA 1
ATOM 680 C C . CYS A 1 80 ? -6.918 5.305 -3.754 1.00 94.00 80 CYS A C 1
ATOM 682 O O . CYS A 1 80 ? -6.722 4.403 -2.936 1.00 94.00 80 CYS A O 1
ATOM 684 N N . MET A 1 81 ? -6.882 5.072 -5.070 1.00 95.44 81 MET A N 1
ATOM 685 C CA . MET A 1 81 ? -6.493 3.768 -5.616 1.00 95.44 81 MET A CA 1
ATOM 686 C C . MET A 1 81 ? -5.041 3.420 -5.269 1.00 95.44 81 MET A C 1
ATOM 688 O O . MET A 1 81 ? -4.761 2.268 -4.921 1.00 95.44 81 MET A O 1
ATOM 692 N N . PHE A 1 82 ? -4.127 4.397 -5.306 1.00 94.69 82 PHE A N 1
ATOM 693 C CA . PHE A 1 82 ? -2.755 4.205 -4.834 1.00 94.69 82 PHE A CA 1
ATOM 694 C C . PHE A 1 82 ? -2.713 3.875 -3.339 1.00 94.69 82 PHE A C 1
ATOM 696 O O . PHE A 1 82 ? -2.043 2.912 -2.967 1.00 94.69 82 PHE A O 1
ATOM 703 N N . LEU A 1 83 ? -3.463 4.594 -2.495 1.00 94.88 83 LEU A N 1
ATOM 704 C CA . LEU A 1 83 ? -3.566 4.273 -1.068 1.00 94.88 83 LEU A CA 1
ATOM 705 C C . LEU A 1 83 ? -4.068 2.844 -0.850 1.00 94.88 83 LEU A C 1
ATOM 707 O O . LEU A 1 83 ? -3.510 2.124 -0.024 1.00 94.88 83 LEU A O 1
ATOM 711 N N . ASN A 1 84 ? -5.085 2.410 -1.604 1.00 96.94 84 ASN A N 1
ATOM 712 C CA . ASN A 1 84 ? -5.596 1.047 -1.490 1.00 96.94 84 ASN A CA 1
ATOM 713 C C . ASN A 1 84 ? -4.526 0.008 -1.858 1.00 96.94 84 ASN A C 1
ATOM 715 O O . ASN A 1 84 ? -4.337 -0.970 -1.133 1.00 96.94 84 ASN A O 1
ATOM 719 N N . PHE A 1 85 ? -3.793 0.227 -2.955 1.00 95.94 85 PHE A N 1
ATOM 720 C CA . PHE A 1 85 ? -2.668 -0.628 -3.342 1.00 95.94 85 PHE A CA 1
ATOM 721 C C . PHE A 1 85 ? -1.583 -0.666 -2.262 1.00 95.94 85 PHE A C 1
ATOM 723 O O . PHE A 1 85 ? -1.160 -1.751 -1.860 1.00 95.94 85 PHE A O 1
ATOM 730 N N . TYR A 1 86 ? -1.157 0.503 -1.782 1.00 95.00 86 TYR A N 1
ATOM 731 C CA . TYR A 1 86 ? -0.135 0.635 -0.752 1.00 95.00 86 TYR A CA 1
ATOM 732 C C . TYR A 1 86 ? -0.540 -0.126 0.515 1.00 95.00 86 TYR A C 1
ATOM 734 O O . TYR A 1 86 ? 0.222 -0.958 0.997 1.00 95.00 86 TYR A O 1
ATOM 742 N N . LEU A 1 87 ? -1.769 0.082 0.993 1.00 95.69 87 LEU A N 1
ATOM 743 C CA . LEU A 1 87 ? -2.301 -0.558 2.192 1.00 95.69 87 LEU A CA 1
ATOM 744 C C . LEU A 1 87 ? -2.318 -2.085 2.073 1.00 95.69 87 LEU A C 1
ATOM 746 O O . LEU A 1 87 ? -1.822 -2.781 2.958 1.00 95.69 87 LEU A O 1
ATOM 750 N N . ASN A 1 88 ? -2.850 -2.607 0.965 1.00 96.88 88 ASN A N 1
ATOM 751 C CA . ASN A 1 88 ? -2.862 -4.045 0.699 1.00 96.88 88 ASN A CA 1
ATOM 752 C C . ASN A 1 88 ? -1.438 -4.612 0.622 1.00 96.88 88 ASN A C 1
ATOM 754 O O . ASN A 1 88 ? -1.173 -5.676 1.178 1.00 96.88 88 ASN A O 1
ATOM 758 N N . ASN A 1 89 ? -0.511 -3.905 -0.033 1.00 94.81 89 ASN A N 1
ATOM 759 C CA . ASN A 1 89 ? 0.875 -4.347 -0.133 1.00 94.81 89 ASN A CA 1
ATOM 760 C C . ASN A 1 89 ? 1.574 -4.374 1.233 1.00 94.81 89 ASN A C 1
ATOM 762 O O . ASN A 1 89 ? 2.197 -5.381 1.558 1.00 94.81 89 ASN A O 1
ATOM 766 N N . SER A 1 90 ? 1.455 -3.307 2.026 1.00 92.75 90 SER A N 1
ATOM 767 C CA . SER A 1 90 ? 2.096 -3.200 3.341 1.00 92.75 90 SER A CA 1
ATOM 768 C C . SER A 1 90 ? 1.581 -4.265 4.307 1.00 92.75 90 SER A C 1
ATOM 770 O O . SER A 1 90 ? 2.374 -4.931 4.964 1.00 92.75 90 SER A O 1
ATOM 772 N N . LEU A 1 91 ? 0.266 -4.507 4.338 1.00 93.00 91 LEU A N 1
ATOM 773 C CA . LEU A 1 91 ? -0.323 -5.557 5.175 1.00 93.00 91 LEU A CA 1
ATOM 774 C C . LEU A 1 91 ? 0.072 -6.969 4.714 1.00 93.00 91 LEU A C 1
ATOM 776 O O . LEU A 1 91 ? 0.246 -7.859 5.540 1.00 93.00 91 LEU A O 1
ATOM 780 N N . ASN A 1 92 ? 0.255 -7.189 3.409 1.00 91.69 92 ASN A N 1
ATOM 781 C CA . ASN A 1 92 ? 0.705 -8.478 2.874 1.00 91.69 92 ASN A CA 1
ATOM 782 C C . ASN A 1 92 ? 2.187 -8.784 3.183 1.00 91.69 92 ASN A C 1
ATOM 784 O O . ASN A 1 92 ? 2.611 -9.931 3.063 1.00 91.69 92 ASN A O 1
ATOM 788 N N . GLU A 1 93 ? 2.986 -7.783 3.562 1.00 88.50 93 GLU A N 1
ATOM 789 C CA . GLU A 1 93 ? 4.383 -7.965 3.990 1.00 88.50 93 GLU A CA 1
ATOM 790 C C . GLU A 1 93 ? 4.508 -8.351 5.476 1.00 88.50 93 GLU A C 1
ATOM 792 O O . GLU A 1 93 ? 5.567 -8.811 5.907 1.00 88.50 93 GLU A O 1
ATOM 797 N N . ILE A 1 94 ? 3.425 -8.225 6.249 1.00 87.69 94 ILE A N 1
ATOM 798 C CA . ILE A 1 94 ? 3.366 -8.609 7.660 1.00 87.69 94 ILE A CA 1
ATOM 799 C C . ILE A 1 94 ? 3.173 -10.129 7.773 1.00 87.69 94 ILE A C 1
ATOM 801 O O . ILE A 1 94 ? 2.259 -10.716 7.183 1.00 87.69 94 ILE A O 1
ATOM 805 N N . ARG A 1 95 ? 4.043 -10.798 8.535 1.00 82.44 95 ARG A N 1
ATOM 806 C CA . ARG A 1 95 ? 3.992 -12.254 8.698 1.00 82.44 95 ARG A CA 1
ATOM 807 C C . ARG A 1 95 ? 2.790 -12.627 9.569 1.00 82.44 95 ARG A C 1
ATOM 809 O O . ARG A 1 95 ? 2.541 -12.027 10.590 1.00 82.44 95 ARG A O 1
ATOM 816 N N . ASN A 1 96 ? 2.028 -13.654 9.191 1.00 81.75 96 ASN A N 1
ATOM 817 C CA . ASN A 1 96 ? 0.800 -14.026 9.914 1.00 81.75 96 ASN A CA 1
ATOM 818 C C . ASN A 1 96 ? -0.207 -12.862 10.056 1.00 81.75 96 ASN A C 1
ATOM 820 O O . ASN A 1 96 ? -0.935 -12.804 11.046 1.00 81.75 96 ASN A O 1
ATOM 824 N N . ASN A 1 97 ? -0.250 -11.943 9.082 1.00 83.75 97 ASN A N 1
ATOM 825 C CA . ASN A 1 97 ? -1.205 -10.842 9.077 1.00 83.75 97 ASN A CA 1
ATOM 826 C C . ASN A 1 97 ? -2.645 -11.340 9.305 1.00 83.75 97 ASN A C 1
ATOM 828 O O . ASN A 1 97 ? -3.128 -12.226 8.599 1.00 83.75 97 ASN A O 1
ATOM 832 N N . ILE A 1 98 ? -3.334 -10.743 10.278 1.00 84.50 98 ILE A N 1
ATOM 833 C CA . ILE A 1 98 ? -4.710 -11.101 10.657 1.00 84.50 98 ILE A CA 1
ATOM 834 C C . ILE A 1 98 ? -5.748 -10.067 10.195 1.00 84.50 98 ILE A C 1
ATOM 836 O O . ILE A 1 98 ? -6.950 -10.263 10.403 1.00 84.50 98 ILE A O 1
ATOM 840 N N . LEU A 1 99 ? -5.309 -8.952 9.601 1.00 88.75 99 LEU A N 1
ATOM 841 C CA . LEU A 1 99 ? -6.172 -7.868 9.137 1.00 88.75 99 LEU A CA 1
ATOM 842 C C . LEU A 1 99 ? -6.028 -7.652 7.632 1.00 88.75 99 LEU A C 1
ATOM 844 O O . LEU A 1 99 ? -4.945 -7.421 7.105 1.00 88.75 99 LEU A O 1
ATOM 848 N N . ASN A 1 100 ? -7.156 -7.651 6.935 1.00 93.00 100 ASN A N 1
ATOM 849 C CA . ASN A 1 100 ? -7.216 -7.198 5.553 1.00 93.00 100 ASN A CA 1
ATOM 850 C C . ASN A 1 100 ? -7.307 -5.658 5.485 1.00 93.00 100 ASN A C 1
ATOM 852 O O . ASN A 1 100 ? -7.519 -4.981 6.501 1.00 93.00 100 ASN A O 1
ATOM 856 N N . ALA A 1 101 ? -7.129 -5.099 4.289 1.00 95.69 101 ALA A N 1
ATOM 857 C CA . ALA A 1 101 ? -7.076 -3.656 4.075 1.00 95.69 101 ALA A CA 1
ATOM 858 C C . ALA A 1 101 ? -8.372 -2.962 4.510 1.00 95.69 101 ALA A C 1
ATOM 860 O O . ALA A 1 101 ? -8.324 -1.955 5.222 1.00 95.69 101 ALA A O 1
ATOM 861 N N . THR A 1 102 ? -9.530 -3.532 4.161 1.00 96.19 102 THR A N 1
ATOM 862 C CA . THR A 1 102 ? -10.832 -2.957 4.520 1.00 96.19 102 THR A CA 1
ATOM 863 C C . THR A 1 102 ? -11.031 -2.894 6.036 1.00 96.19 102 THR A C 1
ATOM 865 O O . THR A 1 102 ? -11.406 -1.843 6.563 1.00 96.19 102 THR A O 1
ATOM 868 N N . LYS A 1 103 ? -10.738 -3.975 6.774 1.00 94.62 103 LYS A N 1
ATOM 869 C CA . LYS A 1 103 ? -10.892 -3.999 8.238 1.00 94.62 103 LYS A CA 1
ATOM 870 C C . LYS A 1 103 ? -9.884 -3.088 8.928 1.00 94.62 103 LYS A C 1
ATOM 872 O O . LYS A 1 103 ? -10.247 -2.388 9.872 1.00 94.62 103 LYS A O 1
ATOM 877 N N . PHE A 1 104 ? -8.638 -3.066 8.459 1.00 94.69 104 PHE A N 1
ATOM 878 C CA . PHE A 1 104 ? -7.612 -2.206 9.039 1.00 94.69 104 PHE A CA 1
ATOM 879 C C . PHE A 1 104 ? -7.966 -0.721 8.876 1.00 94.69 104 PHE A C 1
ATOM 881 O O . PHE A 1 104 ? -7.969 0.020 9.858 1.00 94.69 104 PHE A O 1
ATOM 888 N N . TYR A 1 105 ? -8.389 -0.298 7.682 1.00 95.38 105 TYR A N 1
ATOM 889 C CA . TYR A 1 105 ? -8.833 1.078 7.445 1.00 95.38 105 TYR A CA 1
ATOM 890 C C . TYR A 1 105 ? -10.072 1.454 8.270 1.00 95.38 105 TYR A C 1
ATOM 892 O O . TYR A 1 105 ? -10.134 2.545 8.840 1.00 95.38 105 TYR A O 1
ATOM 900 N N . ALA A 1 106 ? -11.042 0.544 8.404 1.00 93.81 106 ALA A N 1
ATOM 901 C CA . ALA A 1 106 ? -12.223 0.760 9.241 1.00 93.81 106 ALA A CA 1
ATOM 902 C C . ALA A 1 106 ? -11.866 0.951 10.730 1.00 93.81 106 ALA A C 1
ATOM 904 O O . ALA A 1 106 ? -12.463 1.797 11.410 1.00 93.81 106 ALA A O 1
ATOM 905 N N . ASN A 1 107 ? -10.866 0.217 11.232 1.00 92.69 107 ASN A N 1
ATOM 906 C CA . ASN A 1 107 ? -10.350 0.401 12.589 1.00 92.69 107 ASN A CA 1
ATOM 907 C C . ASN A 1 107 ? -9.737 1.798 12.758 1.00 92.69 107 ASN A C 1
ATOM 909 O O . ASN A 1 107 ? -10.100 2.506 13.702 1.00 92.69 107 ASN A O 1
ATOM 913 N N . ILE A 1 108 ? -8.891 2.231 11.812 1.00 92.69 108 ILE A N 1
ATOM 914 C CA . ILE A 1 108 ? -8.312 3.586 11.802 1.00 92.69 108 ILE A CA 1
ATOM 915 C C . ILE A 1 108 ? -9.427 4.638 11.813 1.00 92.69 108 ILE A C 1
ATOM 917 O O . ILE A 1 108 ? -9.444 5.515 12.678 1.00 92.69 108 ILE A O 1
ATOM 921 N N . LYS A 1 109 ? -10.412 4.519 10.914 1.00 92.19 109 LYS A N 1
ATOM 922 C CA . LYS A 1 109 ? -11.551 5.447 10.808 1.00 92.19 109 LYS A CA 1
ATOM 923 C C . LYS A 1 109 ? -12.344 5.550 12.111 1.00 92.19 109 LYS A C 1
ATOM 925 O O . LYS A 1 109 ? -12.729 6.647 12.514 1.00 92.19 109 LYS A O 1
ATOM 930 N N . THR A 1 110 ? -12.572 4.430 12.794 1.00 90.12 110 THR A N 1
ATOM 931 C CA . THR A 1 110 ? -13.315 4.402 14.063 1.00 90.12 110 THR A CA 1
ATOM 932 C C . THR A 1 110 ? -12.596 5.185 15.163 1.00 90.12 110 THR A C 1
ATOM 934 O O . THR A 1 110 ? -13.249 5.891 15.933 1.00 90.12 110 THR A O 1
ATOM 937 N N . LYS A 1 111 ? -11.261 5.115 15.207 1.00 87.94 111 LYS A N 1
ATOM 938 C CA . LYS A 1 111 ? -10.429 5.861 16.165 1.00 87.94 111 LYS A CA 1
ATOM 939 C C . LYS A 1 111 ? -10.239 7.328 15.766 1.00 87.94 111 LYS A C 1
ATOM 941 O O . LYS A 1 111 ? -10.229 8.204 16.625 1.00 87.94 111 LYS A O 1
ATOM 946 N N . CYS A 1 112 ? -10.227 7.623 14.468 1.00 83.25 112 CYS A N 1
ATOM 947 C CA . CYS A 1 112 ? -10.062 8.975 13.927 1.00 83.25 112 CYS A CA 1
ATOM 948 C C . CYS A 1 112 ? -11.331 9.844 13.946 1.00 83.25 112 CYS A C 1
ATOM 950 O O . CYS A 1 112 ? -11.288 10.971 13.454 1.00 83.25 112 CYS A O 1
ATOM 952 N N . ARG A 1 113 ? -12.451 9.388 14.531 1.00 68.50 113 ARG A N 1
ATOM 953 C CA . ARG A 1 113 ? -13.736 10.129 14.564 1.00 68.50 113 ARG A CA 1
ATOM 954 C C . ARG A 1 113 ? -13.658 11.540 15.166 1.00 68.50 113 ARG A C 1
ATOM 956 O O . ARG A 1 113 ? -14.566 12.331 14.949 1.00 68.50 113 ARG A O 1
ATOM 963 N N . ARG A 1 114 ? -12.611 11.848 15.939 1.00 64.62 114 ARG A N 1
ATOM 964 C CA . ARG A 1 114 ? -12.363 13.171 16.543 1.00 64.62 114 ARG A CA 1
ATOM 965 C C . ARG A 1 114 ? -11.291 13.993 15.816 1.00 64.62 114 ARG A C 1
ATOM 967 O O . ARG A 1 114 ? -10.947 15.074 16.282 1.00 64.62 114 ARG A O 1
ATOM 974 N N . SER A 1 115 ? -10.735 13.477 14.724 1.00 67.50 115 SER A N 1
ATOM 975 C CA . SER A 1 115 ? -9.687 14.147 13.955 1.00 67.50 115 SER A CA 1
ATOM 976 C C . SER A 1 115 ? -10.277 15.067 12.882 1.00 67.50 115 SER A C 1
ATOM 978 O O . SER A 1 115 ? -11.403 14.875 12.432 1.00 67.50 115 SER A O 1
ATOM 980 N N . PHE A 1 116 ? -9.485 16.039 12.436 1.00 73.19 116 PHE A N 1
ATOM 981 C CA . PHE A 1 116 ? -9.777 16.915 11.289 1.00 73.19 116 PHE A CA 1
ATOM 982 C C . PHE A 1 116 ? -9.584 16.220 9.927 1.00 73.19 116 PHE A C 1
ATOM 984 O O . PHE A 1 116 ? -9.731 16.859 8.888 1.00 73.19 116 PHE A O 1
ATOM 991 N N . LEU A 1 117 ? -9.230 14.930 9.912 1.00 84.00 117 LEU A N 1
ATOM 992 C CA . LEU A 1 117 ? -9.065 14.164 8.682 1.00 84.00 117 LEU A CA 1
ATOM 993 C C . LEU A 1 117 ? -10.411 13.637 8.191 1.00 84.00 117 LEU A C 1
ATOM 995 O O . LEU A 1 117 ? -11.120 12.934 8.915 1.00 84.00 117 LEU A O 1
ATOM 999 N N . ASP A 1 118 ? -10.720 13.903 6.925 1.00 86.44 118 ASP A N 1
ATOM 1000 C CA . ASP A 1 118 ? -11.848 13.264 6.259 1.00 86.44 118 ASP A CA 1
ATOM 1001 C C . ASP A 1 118 ? -11.482 11.830 5.858 1.00 86.44 118 ASP A C 1
ATOM 1003 O O . ASP A 1 118 ? -10.983 11.564 4.769 1.00 86.44 118 ASP A O 1
ATOM 1007 N N . MET A 1 119 ? -11.754 10.882 6.753 1.00 88.31 119 MET A N 1
ATOM 1008 C CA . MET A 1 119 ? -11.582 9.448 6.495 1.00 88.31 119 MET A CA 1
ATOM 1009 C C . MET A 1 119 ? -12.570 8.895 5.448 1.00 88.31 119 MET A C 1
ATOM 1011 O O . MET A 1 119 ? -12.485 7.720 5.101 1.00 88.31 119 MET A O 1
ATOM 1015 N N . ASN A 1 120 ? -13.543 9.678 4.965 1.00 89.50 120 ASN A N 1
ATOM 1016 C CA . ASN A 1 120 ? -14.502 9.207 3.960 1.00 89.50 120 ASN A CA 1
ATOM 1017 C C . ASN A 1 120 ? -13.985 9.390 2.528 1.00 89.50 120 ASN A C 1
ATOM 1019 O O . ASN A 1 120 ? -14.486 8.730 1.618 1.00 89.50 120 ASN A O 1
ATOM 1023 N N . ILE A 1 121 ? -12.967 10.234 2.324 1.00 89.44 121 ILE A N 1
ATOM 1024 C CA . ILE A 1 121 ? -12.451 10.598 0.997 1.00 89.44 121 ILE A CA 1
ATOM 1025 C C . ILE A 1 121 ? -12.035 9.379 0.151 1.00 89.44 121 ILE A C 1
ATOM 1027 O O . ILE A 1 121 ? -12.298 9.361 -1.047 1.00 89.44 121 ILE A O 1
ATOM 1031 N N . CYS A 1 122 ? -11.462 8.335 0.770 1.00 92.44 122 CYS A N 1
ATOM 1032 C CA . CYS A 1 122 ? -11.060 7.096 0.088 1.00 92.44 122 CYS A CA 1
ATOM 1033 C C . CYS A 1 122 ? -11.934 5.887 0.406 1.00 92.44 122 CYS A C 1
ATOM 1035 O O . CYS A 1 122 ? -11.666 4.806 -0.112 1.00 92.44 122 CYS A O 1
ATOM 1037 N N . GLU A 1 123 ? -12.967 6.016 1.238 1.00 91.56 123 GLU A N 1
ATOM 1038 C CA . GLU A 1 123 ? -13.704 4.860 1.767 1.00 91.56 123 GLU A CA 1
ATOM 1039 C C . GLU A 1 123 ? -14.245 3.936 0.666 1.00 91.56 123 GLU A C 1
ATOM 1041 O O . GLU A 1 123 ? -14.233 2.718 0.815 1.00 91.56 123 GLU A O 1
ATOM 1046 N N . LYS A 1 124 ? -14.663 4.505 -0.470 1.00 92.50 124 LYS A N 1
ATOM 1047 C CA . LYS A 1 124 ? -15.179 3.742 -1.618 1.00 92.50 124 LYS A CA 1
ATOM 1048 C C . LYS A 1 124 ? -14.104 2.973 -2.391 1.00 92.50 124 LYS A C 1
ATOM 1050 O O . LYS A 1 124 ? -14.445 2.012 -3.086 1.00 92.50 124 LYS A O 1
ATOM 1055 N N . GLU A 1 125 ? -12.844 3.386 -2.283 1.00 94.88 125 GLU A N 1
ATOM 1056 C CA . GLU A 1 125 ? -11.710 2.759 -2.968 1.00 94.88 125 GLU A CA 1
ATOM 1057 C C . GLU A 1 125 ? -10.980 1.736 -2.102 1.00 94.88 125 GLU A C 1
ATOM 1059 O O . GLU A 1 125 ? -10.366 0.822 -2.650 1.00 94.88 125 GLU A O 1
ATOM 1064 N N . ILE A 1 126 ? -11.068 1.839 -0.770 1.00 96.38 126 ILE A N 1
ATOM 1065 C CA . ILE A 1 126 ? -10.416 0.881 0.126 1.00 96.38 126 ILE A CA 1
ATOM 1066 C C . ILE A 1 126 ? -11.125 -0.476 0.078 1.00 96.38 126 ILE A C 1
ATOM 1068 O O . ILE A 1 126 ? -12.221 -0.661 0.611 1.00 96.38 126 ILE A O 1
ATOM 1072 N N . LYS A 1 127 ? -10.468 -1.445 -0.556 1.00 95.94 127 LYS A N 1
ATOM 1073 C CA . LYS A 1 127 ? -10.965 -2.801 -0.801 1.00 95.94 127 LYS A CA 1
ATOM 1074 C C . LYS A 1 127 ? -9.826 -3.796 -0.678 1.00 95.94 127 LYS A C 1
ATOM 1076 O O . LYS A 1 127 ? -8.691 -3.493 -1.045 1.00 95.94 127 LYS A O 1
ATOM 1081 N N . ASP A 1 128 ? -10.149 -4.999 -0.236 1.00 96.06 128 ASP A N 1
ATOM 1082 C CA . ASP A 1 128 ? -9.202 -6.106 -0.251 1.00 96.06 128 ASP A CA 1
ATOM 1083 C C . ASP A 1 128 ? -8.892 -6.494 -1.699 1.00 96.06 128 ASP A C 1
ATOM 1085 O O . ASP A 1 128 ? -9.788 -6.877 -2.453 1.00 96.06 128 ASP A O 1
ATOM 1089 N N . ILE A 1 129 ? -7.625 -6.364 -2.089 1.00 95.00 129 ILE A N 1
ATOM 1090 C CA . ILE A 1 129 ? -7.169 -6.702 -3.435 1.00 95.00 129 ILE A CA 1
ATOM 1091 C C . ILE A 1 129 ? -6.847 -8.190 -3.471 1.00 95.00 129 ILE A C 1
ATOM 1093 O O . ILE A 1 129 ? -6.112 -8.698 -2.620 1.00 95.00 129 ILE A O 1
ATOM 1097 N N . HIS A 1 130 ? -7.346 -8.898 -4.484 1.00 92.81 130 HIS A N 1
ATOM 1098 C CA . HIS A 1 130 ? -7.030 -10.316 -4.637 1.00 92.81 130 HIS A CA 1
ATOM 1099 C C . HIS A 1 130 ? -5.497 -10.527 -4.714 1.00 92.81 130 HIS A C 1
ATOM 1101 O O . HIS A 1 130 ? -4.844 -9.846 -5.510 1.00 92.81 130 HIS A O 1
ATOM 1107 N N . PRO A 1 131 ? -4.883 -11.494 -3.994 1.00 90.50 131 PRO A N 1
ATOM 1108 C CA . PRO A 1 131 ? -3.419 -11.613 -3.892 1.00 90.50 131 PRO A CA 1
ATOM 1109 C C . PRO A 1 131 ? -2.684 -11.672 -5.238 1.00 90.50 131 PRO A C 1
ATOM 1111 O O . PRO A 1 131 ? -1.650 -11.036 -5.429 1.00 90.50 131 PRO A O 1
ATOM 1114 N N . PHE A 1 132 ? -3.253 -12.390 -6.210 1.00 88.56 132 PHE A N 1
ATOM 1115 C CA . PHE A 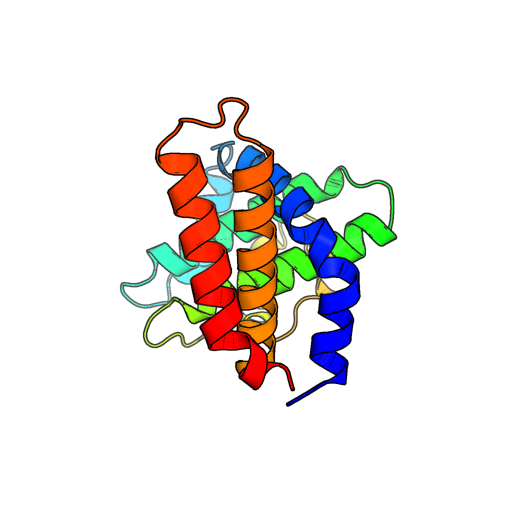1 132 ? -2.723 -12.424 -7.576 1.00 88.56 132 PHE A CA 1
ATOM 1116 C C . PHE A 1 132 ? -2.742 -11.041 -8.255 1.00 88.56 132 PHE A C 1
ATOM 1118 O O . PHE A 1 132 ? -1.784 -10.662 -8.924 1.00 88.56 132 PHE A O 1
ATOM 1125 N N . VAL A 1 133 ? -3.828 -10.281 -8.086 1.00 91.88 133 VAL A N 1
ATOM 1126 C CA . VAL A 1 133 ? -3.968 -8.935 -8.657 1.00 91.88 133 VAL A CA 1
ATOM 1127 C C . VAL A 1 133 ? -2.972 -7.991 -7.987 1.00 91.88 133 VAL A C 1
ATOM 1129 O O . VAL A 1 133 ? -2.247 -7.285 -8.682 1.00 91.88 133 VAL A O 1
ATOM 1132 N N . LEU A 1 134 ? -2.841 -8.061 -6.658 1.00 93.81 134 LEU A N 1
ATOM 1133 C CA . LEU A 1 134 ? -1.848 -7.302 -5.897 1.00 93.81 134 LEU A CA 1
ATOM 1134 C C . LEU A 1 134 ? -0.419 -7.577 -6.391 1.00 93.81 134 LEU A C 1
ATOM 1136 O O . LEU A 1 134 ? 0.344 -6.638 -6.620 1.00 93.81 134 LEU A O 1
ATOM 1140 N N . TYR A 1 135 ? -0.070 -8.848 -6.612 1.00 90.75 135 TYR A N 1
ATOM 1141 C CA . TYR A 1 135 ? 1.226 -9.242 -7.171 1.00 90.75 135 TYR A CA 1
ATOM 1142 C C . TYR A 1 135 ? 1.465 -8.653 -8.569 1.00 90.75 135 TYR A C 1
ATOM 1144 O O . TYR A 1 135 ? 2.544 -8.114 -8.836 1.00 90.75 135 TYR A O 1
ATOM 1152 N N . ALA A 1 136 ? 0.462 -8.704 -9.450 1.00 90.12 136 ALA A N 1
ATOM 1153 C CA . ALA A 1 136 ? 0.568 -8.152 -10.797 1.00 90.12 136 ALA A CA 1
ATOM 1154 C C . ALA A 1 136 ? 0.751 -6.621 -10.774 1.00 90.12 136 ALA A C 1
ATOM 1156 O O . ALA A 1 136 ? 1.644 -6.093 -11.439 1.00 90.12 136 ALA A O 1
ATOM 1157 N N . ILE A 1 137 ? -0.028 -5.911 -9.949 1.00 92.44 137 ILE A N 1
ATOM 1158 C CA . ILE A 1 137 ? 0.090 -4.456 -9.756 1.00 92.44 137 ILE A CA 1
ATOM 1159 C C . ILE A 1 137 ? 1.479 -4.106 -9.211 1.00 92.44 137 ILE A C 1
ATOM 1161 O O . ILE A 1 137 ? 2.154 -3.247 -9.777 1.00 92.44 137 ILE A O 1
ATOM 1165 N N . LYS A 1 138 ? 1.946 -4.803 -8.163 1.00 92.56 138 LYS A N 1
ATOM 1166 C CA . LYS A 1 138 ? 3.278 -4.600 -7.563 1.00 92.56 138 LYS A CA 1
ATOM 1167 C C . LYS A 1 138 ? 4.393 -4.797 -8.586 1.00 92.56 138 LYS A C 1
ATOM 1169 O O . LYS A 1 138 ? 5.339 -4.014 -8.630 1.00 92.56 138 LYS A O 1
ATOM 1174 N N . THR A 1 139 ? 4.273 -5.823 -9.424 1.00 92.06 139 THR A N 1
ATOM 1175 C CA . THR A 1 139 ? 5.239 -6.120 -10.487 1.00 92.06 139 THR A CA 1
ATOM 1176 C C . THR A 1 139 ? 5.352 -4.961 -11.473 1.00 92.06 139 THR A C 1
ATOM 1178 O O . THR A 1 139 ? 6.448 -4.445 -11.693 1.00 92.06 139 THR A O 1
ATOM 1181 N N . ILE A 1 140 ? 4.226 -4.494 -12.014 1.00 91.50 140 ILE A N 1
ATOM 1182 C CA . ILE A 1 140 ? 4.206 -3.389 -12.981 1.00 91.50 140 ILE A CA 1
ATOM 1183 C C . ILE A 1 140 ? 4.666 -2.081 -12.326 1.00 91.50 140 ILE A C 1
ATOM 1185 O O . ILE A 1 140 ? 5.470 -1.347 -12.900 1.00 91.50 140 ILE A O 1
ATOM 1189 N N . PHE A 1 141 ? 4.221 -1.807 -11.098 1.00 92.19 141 PHE A N 1
ATOM 1190 C CA . PHE A 1 141 ? 4.668 -0.654 -10.323 1.00 92.19 141 PHE A CA 1
ATOM 1191 C C . PHE A 1 141 ? 6.196 -0.635 -10.156 1.00 92.19 141 PHE A C 1
ATOM 1193 O O . PHE A 1 141 ? 6.824 0.400 -10.382 1.00 92.19 141 PHE A O 1
ATOM 1200 N N . ASN A 1 142 ? 6.809 -1.779 -9.835 1.00 91.81 142 ASN A N 1
ATOM 1201 C CA . ASN A 1 142 ? 8.263 -1.906 -9.719 1.00 91.81 142 ASN A CA 1
ATOM 1202 C C . ASN A 1 142 ? 8.978 -1.697 -11.058 1.00 91.81 142 ASN A C 1
ATOM 1204 O O . ASN A 1 142 ? 10.025 -1.051 -11.090 1.00 91.81 142 ASN A O 1
ATOM 1208 N N . LEU A 1 143 ? 8.419 -2.188 -12.168 1.00 92.12 143 LEU A N 1
ATOM 1209 C CA . LEU A 1 143 ? 8.960 -1.924 -13.504 1.00 92.12 143 LEU A CA 1
ATOM 1210 C C . LEU A 1 143 ? 8.952 -0.419 -13.816 1.00 92.12 143 LEU A C 1
ATOM 1212 O O . LEU A 1 143 ? 9.980 0.120 -14.229 1.00 92.12 143 LEU A O 1
ATOM 1216 N N . TYR A 1 144 ? 7.848 0.285 -13.540 1.00 90.69 144 TYR A N 1
ATOM 1217 C CA . TYR A 1 144 ? 7.789 1.745 -13.685 1.00 90.69 144 TYR A CA 1
ATOM 1218 C C . TYR A 1 144 ? 8.798 2.465 -12.788 1.00 90.69 144 TYR A C 1
ATOM 1220 O O . TYR A 1 144 ? 9.463 3.392 -13.249 1.00 90.69 144 TYR A O 1
ATOM 1228 N N . TYR A 1 145 ? 8.949 2.034 -11.533 1.00 89.06 145 TYR A N 1
ATOM 1229 C CA . TYR A 1 145 ? 9.932 2.599 -10.609 1.00 89.06 145 TYR A CA 1
ATOM 1230 C C . TYR A 1 145 ? 11.360 2.465 -11.149 1.00 89.06 145 TYR A C 1
ATOM 1232 O O . TYR A 1 145 ? 12.103 3.446 -11.193 1.00 89.06 145 TYR A O 1
ATOM 1240 N N . LEU A 1 146 ? 11.742 1.261 -11.585 1.00 90.50 146 LEU A N 1
ATOM 1241 C CA . LEU A 1 146 ? 13.079 0.984 -12.108 1.00 90.50 146 LEU A CA 1
ATOM 1242 C C . LEU A 1 146 ? 13.346 1.767 -13.394 1.00 90.50 146 LEU A C 1
ATOM 1244 O O . LEU A 1 146 ? 14.416 2.355 -13.531 1.00 90.50 146 LEU A O 1
ATOM 1248 N N . LEU A 1 147 ? 12.359 1.848 -14.291 1.00 89.12 147 LEU A N 1
ATOM 1249 C CA . LEU A 1 147 ? 12.451 2.651 -15.509 1.00 89.12 147 LEU A CA 1
ATOM 1250 C C . LEU A 1 147 ? 12.604 4.143 -15.195 1.00 89.12 147 LEU A C 1
ATOM 1252 O O . LEU A 1 147 ? 13.422 4.823 -15.812 1.00 89.12 147 LEU A O 1
ATOM 1256 N N . HIS A 1 148 ? 11.839 4.661 -14.232 1.00 86.31 148 HIS A N 1
ATOM 1257 C CA . HIS A 1 148 ? 11.959 6.047 -13.793 1.00 86.31 148 HIS A CA 1
ATOM 1258 C C . HIS A 1 148 ? 13.343 6.316 -13.190 1.00 86.31 148 HIS A C 1
ATOM 1260 O O . HIS A 1 148 ? 13.986 7.298 -13.552 1.00 86.31 148 HIS A O 1
ATOM 1266 N N . LYS A 1 149 ? 13.838 5.433 -12.310 1.00 86.31 149 LYS A N 1
ATOM 1267 C CA . LYS A 1 149 ? 15.177 5.558 -11.716 1.00 86.31 149 LYS A CA 1
ATOM 1268 C C . LYS A 1 149 ? 16.272 5.540 -12.771 1.00 86.31 149 LYS A C 1
ATOM 1270 O O . LYS A 1 149 ? 17.109 6.436 -12.752 1.00 86.31 149 LYS A O 1
ATOM 1275 N N . TYR A 1 150 ? 16.197 4.608 -13.716 1.00 85.38 150 TYR A N 1
ATOM 1276 C CA . TYR A 1 150 ? 17.088 4.544 -14.869 1.00 85.38 150 TYR A CA 1
ATOM 1277 C C . TYR A 1 150 ? 17.090 5.858 -15.666 1.00 85.38 150 TYR A C 1
ATOM 1279 O O . TYR A 1 150 ? 18.141 6.435 -15.905 1.00 85.38 150 TYR A O 1
ATOM 1287 N N . LYS A 1 151 ? 15.915 6.402 -16.012 1.00 84.25 151 LYS A N 1
ATOM 1288 C CA . LYS A 1 151 ? 15.808 7.671 -16.760 1.00 84.25 151 LYS A CA 1
ATOM 1289 C C . LYS A 1 151 ? 16.277 8.902 -15.978 1.00 84.25 151 LYS A C 1
ATOM 1291 O O . LYS A 1 151 ? 16.649 9.896 -16.589 1.00 84.25 151 LYS A O 1
ATOM 1296 N N . SER A 1 152 ? 16.209 8.863 -14.648 1.00 81.00 152 SER A N 1
ATOM 1297 C CA . SER A 1 152 ? 16.527 10.008 -13.785 1.00 81.00 152 SER A CA 1
ATOM 1298 C C . SER A 1 152 ? 18.020 10.199 -13.496 1.00 81.00 152 SER A C 1
ATOM 1300 O O . SER A 1 152 ? 18.383 11.199 -12.881 1.00 81.00 152 SER A O 1
ATOM 1302 N N . ILE A 1 153 ? 18.882 9.256 -13.895 1.00 78.56 153 ILE A N 1
ATOM 1303 C CA . ILE A 1 153 ? 20.330 9.346 -13.674 1.00 78.56 153 ILE A CA 1
ATOM 1304 C C . ILE A 1 153 ? 20.967 10.101 -14.852 1.00 78.56 153 ILE A C 1
ATOM 1306 O O . ILE A 1 153 ? 20.851 9.654 -15.991 1.00 78.56 153 ILE A O 1
ATOM 1310 N N . PRO A 1 154 ? 21.639 11.241 -14.606 1.00 68.81 154 PRO A N 1
ATOM 1311 C CA . PRO A 1 154 ? 22.186 12.078 -15.673 1.00 68.81 154 PRO A CA 1
ATOM 1312 C C . PRO A 1 154 ? 23.506 11.559 -16.272 1.00 68.81 154 PRO A C 1
ATOM 1314 O O . PRO A 1 154 ? 23.920 12.056 -17.315 1.00 68.81 154 PRO A O 1
ATOM 1317 N N . ILE A 1 155 ? 24.181 10.593 -15.634 1.00 69.88 155 ILE A N 1
ATOM 1318 C CA . ILE A 1 155 ? 25.507 10.098 -16.041 1.00 69.88 155 ILE A CA 1
ATOM 1319 C C . ILE A 1 155 ? 25.395 8.637 -16.493 1.00 69.88 155 ILE A C 1
ATOM 1321 O O . ILE A 1 155 ? 25.054 7.763 -15.701 1.00 69.88 155 ILE A O 1
ATOM 1325 N N . LEU A 1 156 ? 25.708 8.382 -17.766 1.00 62.44 156 LEU A N 1
ATOM 1326 C CA . LEU A 1 156 ? 25.578 7.069 -18.417 1.00 62.44 156 LEU A CA 1
ATOM 1327 C C . LEU A 1 156 ? 26.569 6.005 -17.899 1.00 62.44 156 LEU A C 1
ATOM 1329 O O . LEU A 1 156 ? 26.276 4.821 -18.022 1.00 62.44 156 LEU A O 1
ATOM 1333 N N . ASP A 1 157 ? 27.679 6.423 -17.279 1.00 62.19 157 ASP A N 1
ATOM 1334 C CA . ASP A 1 157 ? 28.735 5.550 -16.728 1.00 62.19 157 ASP A CA 1
ATOM 1335 C C . ASP A 1 157 ? 28.600 5.271 -15.216 1.00 62.19 157 ASP A C 1
ATOM 1337 O O . ASP A 1 157 ? 29.514 4.743 -14.584 1.00 62.19 157 ASP A O 1
ATOM 1341 N N . ASP A 1 158 ? 27.467 5.611 -14.594 1.00 66.69 158 ASP A N 1
ATOM 1342 C CA . ASP A 1 158 ? 27.209 5.213 -13.206 1.00 66.69 158 ASP A CA 1
ATOM 1343 C C . ASP A 1 158 ? 26.834 3.718 -13.160 1.00 66.69 158 ASP A C 1
ATOM 1345 O O . ASP A 1 158 ? 25.846 3.297 -13.766 1.00 66.69 158 ASP A O 1
ATOM 1349 N N . GLU A 1 159 ? 27.571 2.901 -12.399 1.00 73.44 159 GLU A N 1
ATOM 1350 C CA . GLU A 1 159 ? 27.253 1.482 -12.149 1.00 73.44 159 GLU A CA 1
ATOM 1351 C C . GLU A 1 159 ? 25.791 1.277 -11.704 1.00 73.44 159 GLU A C 1
ATOM 1353 O O . GLU A 1 159 ? 25.162 0.251 -11.999 1.00 73.44 159 GLU A O 1
ATOM 1358 N N . LYS A 1 160 ? 25.202 2.279 -11.035 1.00 72.12 160 LYS A N 1
ATOM 1359 C CA . LYS A 1 160 ? 23.789 2.271 -10.630 1.00 72.12 160 LYS A CA 1
ATOM 1360 C C . LYS A 1 160 ? 22.831 2.277 -11.820 1.00 72.12 160 LYS A C 1
ATOM 1362 O O . LYS A 1 160 ? 21.758 1.680 -11.720 1.00 72.12 160 LYS A O 1
ATOM 1367 N N . HIS A 1 161 ? 23.197 2.914 -12.932 1.00 76.19 161 HIS A N 1
ATOM 1368 C CA . HIS A 1 161 ? 22.401 2.964 -14.161 1.00 76.19 161 HIS A CA 1
ATOM 1369 C C . HIS A 1 161 ? 22.197 1.556 -14.725 1.00 76.19 161 HIS A C 1
ATOM 1371 O O . HIS A 1 161 ? 21.065 1.107 -14.926 1.00 76.19 161 HIS A O 1
ATOM 1377 N N . CYS A 1 162 ? 23.292 0.804 -14.851 1.00 83.75 162 CYS A N 1
ATOM 1378 C CA . CYS A 1 162 ? 23.273 -0.599 -15.259 1.00 83.75 162 CYS A CA 1
ATOM 1379 C C . CYS A 1 162 ? 22.488 -1.472 -14.269 1.00 83.75 162 CYS A C 1
ATOM 1381 O O . CYS A 1 162 ? 21.686 -2.305 -14.690 1.00 83.75 162 CYS A O 1
ATOM 1383 N N . LEU A 1 163 ? 22.641 -1.255 -12.957 1.00 88.00 163 LEU A N 1
ATOM 1384 C CA . LEU A 1 163 ? 21.920 -2.026 -11.938 1.00 88.00 163 LEU A CA 1
ATOM 1385 C C . LEU A 1 163 ? 20.391 -1.920 -12.077 1.00 88.00 163 LEU A C 1
ATOM 1387 O O . LEU A 1 163 ? 19.694 -2.930 -11.952 1.00 88.00 163 LEU A O 1
ATOM 1391 N N . TYR A 1 164 ? 19.852 -0.722 -12.328 1.00 89.56 164 TYR A N 1
ATOM 1392 C CA . TYR A 1 164 ? 18.408 -0.552 -12.526 1.00 89.56 164 TYR A CA 1
ATOM 1393 C C . TYR A 1 164 ? 17.918 -1.238 -13.805 1.00 89.56 164 TYR A C 1
ATOM 1395 O O . TYR A 1 164 ? 16.868 -1.883 -13.767 1.00 89.56 164 TYR A O 1
ATOM 1403 N N . ALA A 1 165 ? 18.689 -1.173 -14.896 1.00 88.31 165 ALA A N 1
ATOM 1404 C CA . ALA A 1 165 ? 18.375 -1.882 -16.136 1.00 88.31 165 ALA A CA 1
ATOM 1405 C C . ALA A 1 165 ? 18.370 -3.408 -15.943 1.00 88.31 165 ALA A C 1
ATOM 1407 O O . ALA A 1 165 ? 17.403 -4.069 -16.321 1.00 88.31 165 ALA A O 1
ATOM 1408 N N . TYR A 1 166 ? 19.387 -3.969 -15.279 1.00 91.50 166 TYR A N 1
ATOM 1409 C CA . TYR A 1 166 ? 19.443 -5.404 -14.978 1.00 91.50 166 TYR A CA 1
ATOM 1410 C C . TYR A 1 166 ? 18.255 -5.864 -14.131 1.00 91.50 166 TYR A C 1
ATOM 1412 O O . TYR A 1 166 ? 17.629 -6.881 -14.434 1.00 91.50 166 TYR A O 1
ATOM 1420 N N . LYS A 1 167 ? 17.900 -5.101 -13.089 1.00 93.00 167 LYS A N 1
ATOM 1421 C CA . LYS A 1 167 ? 16.724 -5.400 -12.260 1.00 93.00 167 LYS A CA 1
ATOM 1422 C C . LYS A 1 167 ? 15.428 -5.327 -13.065 1.00 93.00 167 LYS A C 1
ATOM 1424 O O . LYS A 1 167 ? 14.570 -6.186 -12.884 1.00 93.00 167 LYS A O 1
ATOM 1429 N N . PHE A 1 168 ? 15.292 -4.340 -13.952 1.00 93.75 168 PHE A N 1
ATOM 1430 C CA . PHE A 1 168 ? 14.112 -4.199 -14.804 1.00 93.75 168 PHE A CA 1
ATOM 1431 C C . PHE A 1 168 ? 13.944 -5.428 -15.700 1.00 93.75 168 PHE A C 1
ATOM 1433 O O . PHE A 1 168 ? 12.888 -6.057 -15.678 1.00 93.75 168 PHE A O 1
ATOM 1440 N N . VAL A 1 169 ? 15.002 -5.802 -16.429 1.00 92.81 169 VAL A N 1
ATOM 1441 C CA . VAL A 1 169 ? 14.995 -6.969 -17.324 1.00 92.81 169 VAL A CA 1
ATOM 1442 C C . VAL A 1 169 ? 14.678 -8.240 -16.543 1.00 92.81 169 VAL A C 1
ATOM 1444 O O . VAL A 1 169 ? 13.815 -9.003 -16.960 1.00 92.81 169 VAL A O 1
ATOM 1447 N N . SER A 1 170 ? 15.299 -8.438 -15.378 1.00 93.56 170 SER A N 1
ATOM 1448 C CA . SER A 1 170 ? 15.047 -9.608 -14.531 1.00 93.56 170 SER A CA 1
ATOM 1449 C C . SER A 1 170 ? 13.582 -9.713 -14.087 1.00 93.56 170 SER A C 1
ATOM 1451 O O . SER A 1 170 ? 12.969 -10.772 -14.223 1.00 93.56 170 SER A O 1
ATOM 1453 N N . ILE A 1 171 ? 12.978 -8.619 -13.604 1.00 92.62 171 ILE A N 1
ATOM 1454 C CA . ILE A 1 171 ? 11.560 -8.625 -13.206 1.00 92.62 171 ILE A CA 1
ATOM 1455 C C . ILE A 1 171 ? 10.660 -8.883 -14.416 1.00 92.62 171 ILE A C 1
ATOM 1457 O O . ILE A 1 171 ? 9.739 -9.695 -14.319 1.00 92.62 171 ILE A O 1
ATOM 1461 N N . TYR A 1 172 ? 10.919 -8.231 -15.551 1.00 91.38 172 TYR A N 1
ATOM 1462 C CA . TYR A 1 172 ? 10.125 -8.403 -16.767 1.00 91.38 172 TYR A CA 1
ATOM 1463 C C . TYR A 1 172 ? 10.177 -9.849 -17.276 1.00 91.38 172 TYR A C 1
ATOM 1465 O O . TYR A 1 172 ? 9.140 -10.473 -17.483 1.00 91.38 172 TYR A O 1
ATOM 1473 N N . GLU A 1 173 ? 11.372 -10.421 -17.400 1.00 92.19 173 GLU A N 1
ATOM 1474 C CA . GLU A 1 173 ? 11.568 -11.788 -17.886 1.00 92.19 173 GLU A CA 1
ATOM 1475 C C . GLU A 1 173 ? 10.896 -12.834 -16.988 1.00 92.19 173 GLU A C 1
ATOM 1477 O O . GLU A 1 173 ? 10.256 -13.758 -17.492 1.00 92.19 173 GLU A O 1
ATOM 1482 N N . ASN A 1 174 ? 10.953 -12.646 -15.667 1.00 88.56 174 ASN A N 1
ATOM 1483 C CA . ASN A 1 174 ? 10.316 -13.548 -14.706 1.00 88.56 174 ASN A CA 1
ATOM 1484 C C . ASN A 1 174 ? 8.785 -13.414 -14.656 1.00 88.56 174 ASN A C 1
ATOM 1486 O O . ASN A 1 174 ? 8.106 -14.337 -14.209 1.00 88.56 174 ASN A O 1
ATOM 1490 N N . SER A 1 175 ? 8.226 -12.286 -15.105 1.00 86.94 175 SER A N 1
ATOM 1491 C CA . SER A 1 175 ? 6.790 -11.993 -14.986 1.00 86.94 175 SER A CA 1
ATOM 1492 C C . SER A 1 175 ? 6.026 -11.990 -16.312 1.00 86.94 175 SER A C 1
ATOM 1494 O O . SER A 1 175 ? 4.804 -12.127 -16.301 1.00 86.94 175 SER A O 1
ATOM 1496 N N . LYS A 1 176 ? 6.705 -11.928 -17.467 1.00 81.69 176 LYS A N 1
ATOM 1497 C CA . LYS A 1 176 ? 6.066 -11.809 -18.794 1.00 81.69 176 LYS A CA 1
ATOM 1498 C C . LYS A 1 176 ? 5.078 -12.928 -19.135 1.00 81.69 176 LYS A C 1
ATOM 1500 O O . LYS A 1 176 ? 4.173 -12.722 -19.934 1.00 81.69 176 LYS A O 1
ATOM 1505 N N . ASN A 1 177 ? 5.249 -14.116 -18.552 1.00 78.06 177 ASN A N 1
ATOM 1506 C CA . ASN A 1 177 ? 4.335 -15.246 -18.747 1.00 78.06 177 ASN A CA 1
ATOM 1507 C C . ASN A 1 177 ? 3.213 -15.304 -17.701 1.00 78.06 177 ASN A C 1
ATOM 1509 O O . ASN A 1 177 ? 2.218 -15.976 -17.941 1.00 78.06 177 ASN A O 1
ATOM 1513 N N . ALA A 1 178 ? 3.367 -14.620 -16.564 1.00 67.75 178 ALA A N 1
ATOM 1514 C CA . ALA A 1 178 ? 2.345 -14.540 -15.523 1.00 67.75 178 ALA A CA 1
ATOM 1515 C C . ALA A 1 178 ? 1.249 -13.513 -15.859 1.00 67.75 178 ALA A C 1
ATOM 1517 O O . ALA A 1 178 ? 0.158 -13.587 -15.305 1.00 67.75 178 ALA A O 1
ATOM 1518 N N . CYS A 1 179 ? 1.532 -12.583 -16.774 1.00 58.50 179 CYS A N 1
ATOM 1519 C CA . CYS A 1 179 ? 0.585 -11.582 -17.272 1.00 58.50 179 CYS A CA 1
ATOM 1520 C C . CYS A 1 179 ? -0.049 -11.962 -18.630 1.00 58.50 179 CYS A C 1
ATOM 1522 O O . CYS A 1 179 ? -0.453 -11.065 -19.368 1.00 58.50 179 CYS A O 1
ATOM 1524 N N . LYS A 1 180 ? -0.085 -13.257 -18.980 1.00 53.66 180 LYS A N 1
ATOM 1525 C CA . LYS A 1 180 ? -0.765 -13.783 -20.179 1.00 53.66 180 LYS A CA 1
ATOM 1526 C C . LYS A 1 180 ? -2.203 -14.195 -19.890 1.00 53.66 180 LYS A C 1
ATOM 1528 O O . LYS A 1 180 ? -2.454 -14.708 -18.777 1.00 53.66 180 LYS A O 1
#

pLDDT: mean 84.7, std 10.41, range [50.44, 96.94]

Radius of gyration: 17.4 Å; chains: 1; bounding box: 44×35×41 Å

Organism: NCBI:txid864141

Foldseek 3Di:
DPVVLLVVLVVLLLCLVVLVVLLVVQLPVPPDVVQLVLLCVLQVPPPPLSVLSSSLSSSLVSLLVVLVPDPDLVCLASSLLSNLLSQLVSQVVDPPRPDFQLRSLVSSCVSCVVPPGDSVSNNVNNDGDDPLSSVVSVLVSLLSVLVVVLVPDPDPPPPVNVVSVVVNCVSCVVCVVVVD